Protein AF-A0A354HPR9-F1 (afdb_monomer)

pLDDT: mean 97.68, std 0.95, range [92.38, 98.62]

Radius of gyration: 18.5 Å; Cα contacts (8 Å, |Δi|>4): 55; chains: 1; bounding box: 41×24×52 Å

Mean predicted aligned error: 2.97 Å

Sequence (83 aa):
SGDKMLGGPQCGIIVGGKQWISRLKKHPLARALRCDKITLAALAATLALYIQPEGWRSIPVLAMLTEELAAVEARAKSLAAAL

Secondary structure (DSSP, 8-state):
-TTTTT-S-S-------HHHHHHHHTSTHHHHTPPPHHHHHHHHHHHHHHHSTTGGGGSHHHHHHT--HHHHHHHHHHHHTT-

Structure (mmCIF, N/CA/C/O backbone):
data_AF-A0A354HPR9-F1
#
_entry.id   AF-A0A354HPR9-F1
#
loop_
_atom_site.group_PDB
_atom_site.id
_atom_site.type_symbol
_atom_site.label_atom_id
_atom_site.label_alt_id
_atom_site.label_comp_id
_atom_site.label_asym_id
_atom_site.label_entity_id
_atom_site.label_seq_id
_atom_site.pdbx_PDB_ins_code
_atom_site.Cartn_x
_atom_site.Cartn_y
_atom_site.Cartn_z
_atom_site.occupancy
_atom_site.B_iso_or_equiv
_atom_site.auth_seq_id
_atom_site.auth_comp_id
_atom_site.auth_asym_id
_atom_site.auth_atom_id
_atom_site.pdbx_PDB_model_num
ATOM 1 N N . SER A 1 1 ? -5.111 7.236 -1.495 1.00 94.19 1 SER A N 1
ATOM 2 C CA . SER A 1 1 ? -5.625 5.854 -1.542 1.00 94.19 1 SER A CA 1
ATOM 3 C C . SER A 1 1 ? -4.445 4.900 -1.504 1.00 94.19 1 SER A C 1
ATOM 5 O O . SER A 1 1 ? -3.346 5.330 -1.844 1.00 94.19 1 SER A O 1
ATOM 7 N N . GLY A 1 2 ? -4.643 3.664 -1.038 1.00 97.50 2 GLY A N 1
ATOM 8 C CA . GLY A 1 2 ? -3.553 2.685 -0.896 1.00 97.50 2 GLY A CA 1
ATOM 9 C C . GLY A 1 2 ? -3.020 2.107 -2.210 1.00 97.50 2 GLY A C 1
ATOM 10 O O . GLY A 1 2 ? -1.865 1.719 -2.280 1.00 97.50 2 GLY A O 1
ATOM 11 N N . ASP A 1 3 ? -3.820 2.144 -3.265 1.00 97.75 3 ASP A N 1
ATOM 12 C CA . ASP A 1 3 ? -3.573 1.567 -4.595 1.00 97.75 3 ASP A CA 1
ATOM 13 C C . ASP A 1 3 ? -2.879 2.499 -5.599 1.00 97.75 3 ASP A C 1
ATOM 15 O O . ASP A 1 3 ? -2.746 2.166 -6.771 1.00 97.75 3 ASP A O 1
ATOM 19 N N . LYS A 1 4 ? -2.469 3.692 -5.162 1.00 97.00 4 LYS A N 1
ATOM 20 C CA . LYS A 1 4 ? -1.739 4.657 -5.999 1.00 97.00 4 LYS A CA 1
ATOM 21 C C . LYS A 1 4 ? -0.251 4.619 -5.657 1.00 97.00 4 LYS A C 1
ATOM 23 O O . LYS A 1 4 ? 0.359 3.560 -5.658 1.00 97.00 4 LYS A O 1
ATOM 28 N N . MET A 1 5 ? 0.321 5.760 -5.279 1.00 96.88 5 MET A N 1
ATOM 29 C CA . MET A 1 5 ? 1.743 5.899 -4.941 1.00 96.88 5 MET A CA 1
ATOM 30 C C . MET A 1 5 ? 2.191 5.055 -3.742 1.00 96.88 5 MET A C 1
ATOM 32 O O . MET A 1 5 ? 3.380 4.807 -3.596 1.00 96.88 5 MET A O 1
ATOM 36 N N . LEU A 1 6 ? 1.262 4.613 -2.886 1.00 97.62 6 LEU A N 1
ATOM 37 C CA . LEU A 1 6 ? 1.592 3.674 -1.814 1.00 97.62 6 LEU A CA 1
ATOM 38 C C . LEU A 1 6 ? 1.867 2.251 -2.353 1.00 97.62 6 LEU A C 1
ATOM 40 O O . LEU A 1 6 ? 2.528 1.462 -1.690 1.00 97.62 6 LEU A O 1
ATOM 44 N N . GLY A 1 7 ? 1.355 1.902 -3.539 1.00 97.88 7 GLY A N 1
ATOM 45 C CA . GLY A 1 7 ? 1.576 0.600 -4.179 1.00 97.88 7 GLY A CA 1
ATOM 46 C C . GLY A 1 7 ? 1.004 -0.602 -3.417 1.00 97.88 7 GLY A C 1
ATOM 47 O O . GLY A 1 7 ? 1.493 -1.718 -3.575 1.00 97.88 7 GLY A O 1
ATOM 48 N N . GLY A 1 8 ? -0.001 -0.373 -2.570 1.00 97.94 8 GLY A N 1
ATOM 49 C CA . GLY A 1 8 ? -0.731 -1.395 -1.822 1.00 97.94 8 GLY A CA 1
ATOM 50 C C . GLY A 1 8 ? -2.108 -1.711 -2.423 1.00 97.94 8 GLY A C 1
ATOM 51 O O . GLY A 1 8 ? -2.378 -1.387 -3.578 1.00 97.94 8 GLY A O 1
ATOM 52 N N . PRO A 1 9 ? -3.011 -2.347 -1.659 1.00 98.38 9 PRO A N 1
ATOM 53 C CA . PRO A 1 9 ? -4.363 -2.654 -2.124 1.00 98.38 9 PRO A CA 1
ATOM 54 C C . PRO A 1 9 ? -5.271 -1.413 -2.133 1.00 98.38 9 PRO A C 1
ATOM 56 O O . PRO A 1 9 ? -4.981 -0.391 -1.501 1.00 98.38 9 PRO A O 1
ATOM 59 N N . GLN A 1 10 ? -6.432 -1.526 -2.788 1.00 97.94 10 GLN A N 1
ATOM 60 C CA . GLN A 1 10 ? -7.459 -0.485 -2.768 1.00 97.94 10 GLN A CA 1
ATOM 61 C C . 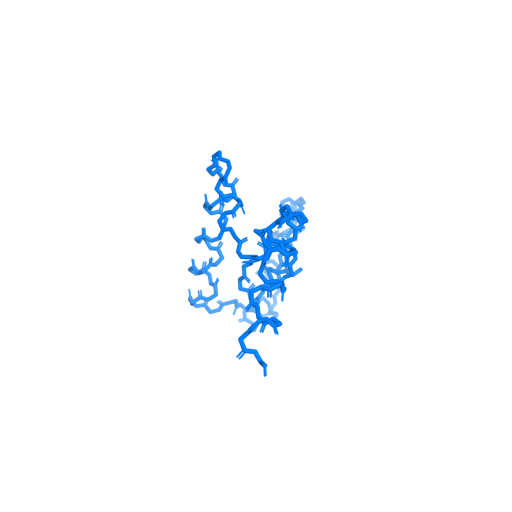GLN A 1 10 ? -7.967 -0.251 -1.341 1.00 97.94 10 GLN A C 1
ATOM 63 O O . GLN A 1 10 ? -8.653 -1.081 -0.749 1.00 97.94 10 GLN A O 1
ATOM 68 N N . CYS A 1 11 ? -7.650 0.917 -0.785 1.00 97.88 11 CYS A N 1
ATOM 69 C CA . CYS A 1 11 ? -8.131 1.327 0.528 1.00 97.88 11 CYS A CA 1
ATOM 70 C C . CYS A 1 11 ? -8.138 2.854 0.704 1.00 97.88 11 CYS A C 1
ATOM 72 O O . CYS A 1 11 ? -7.419 3.606 0.027 1.00 97.88 11 CYS A O 1
ATOM 74 N N . GLY A 1 12 ? -8.959 3.311 1.652 1.00 97.44 12 GLY A N 1
ATOM 75 C CA . GLY A 1 12 ? -8.916 4.667 2.191 1.00 97.44 12 GLY A CA 1
ATOM 76 C C . GLY A 1 12 ? -8.020 4.717 3.428 1.00 97.44 12 GLY A C 1
ATOM 77 O O . GLY A 1 12 ? -8.211 3.937 4.357 1.00 97.44 12 GLY A O 1
ATOM 78 N N . ILE A 1 13 ? -7.061 5.644 3.452 1.00 97.62 13 ILE A N 1
ATOM 79 C CA . ILE A 1 13 ? -6.148 5.852 4.583 1.00 97.62 13 ILE A CA 1
ATOM 80 C C . ILE A 1 13 ? -6.422 7.239 5.153 1.00 97.62 13 ILE A C 1
ATOM 82 O O . ILE A 1 13 ? -6.401 8.224 4.418 1.00 97.62 13 ILE A O 1
ATOM 86 N N . ILE A 1 14 ? -6.685 7.304 6.457 1.00 97.62 14 ILE A N 1
ATOM 87 C CA . ILE A 1 14 ? -6.912 8.547 7.196 1.00 97.62 14 ILE A CA 1
ATOM 88 C C . ILE A 1 14 ? -5.935 8.569 8.370 1.00 97.62 14 ILE A C 1
ATOM 90 O O . ILE A 1 14 ? -5.928 7.651 9.190 1.00 97.62 14 ILE A O 1
ATOM 94 N N . VAL A 1 15 ? -5.137 9.629 8.462 1.00 97.69 15 VAL A N 1
ATOM 95 C CA . VAL A 1 15 ? -4.197 9.888 9.562 1.00 97.69 15 VAL A CA 1
ATOM 96 C C . VAL A 1 15 ? -4.475 11.274 10.143 1.00 97.69 15 VAL A C 1
ATOM 98 O O . VAL A 1 15 ? -4.925 12.166 9.428 1.00 97.69 15 VAL A O 1
ATOM 101 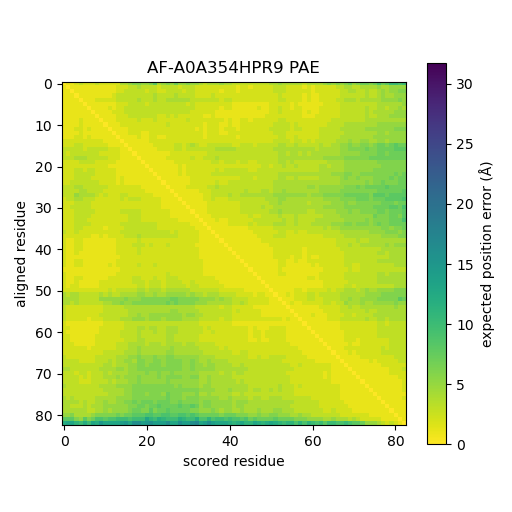N N . GLY A 1 16 ? -4.262 11.461 11.446 1.00 97.75 16 GLY A N 1
ATOM 102 C CA . GLY A 1 16 ? -4.529 12.735 12.117 1.00 97.75 16 GLY A CA 1
ATOM 103 C C . GLY A 1 16 ? -4.716 12.598 13.628 1.00 97.75 16 GLY A C 1
ATOM 104 O O . GLY A 1 16 ? -4.445 11.549 14.213 1.00 97.75 16 GLY A O 1
ATOM 105 N N . GLY A 1 17 ? -5.197 13.665 14.272 1.00 98.50 17 GLY A N 1
ATOM 106 C CA . GLY A 1 17 ? -5.350 13.731 15.730 1.00 98.50 17 GLY A CA 1
ATOM 107 C C . GLY A 1 17 ? -6.306 12.681 16.315 1.00 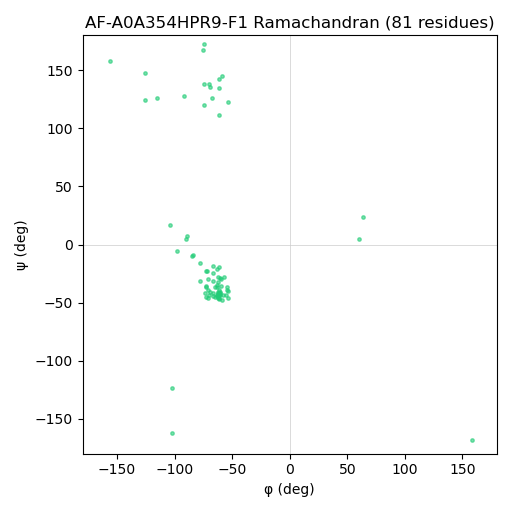98.50 17 GLY A C 1
ATOM 108 O O . GLY A 1 17 ? -7.373 12.398 15.761 1.00 98.50 17 GLY A O 1
ATOM 109 N N . LYS A 1 18 ? -5.956 12.146 17.495 1.00 98.38 18 LYS A N 1
ATOM 110 C CA . LYS A 1 18 ? -6.691 11.060 18.174 1.00 98.38 18 LYS A CA 1
ATOM 111 C C . LYS A 1 18 ? -8.179 11.363 18.365 1.00 98.38 18 LYS A C 1
ATOM 113 O O . LYS A 1 18 ? -9.001 10.466 18.173 1.00 98.38 18 LYS A O 1
ATOM 118 N N . GLN A 1 19 ? -8.538 12.603 18.707 1.00 98.38 19 GLN A N 1
ATOM 119 C CA . GLN A 1 19 ? -9.937 13.017 18.882 1.00 98.38 19 GLN A CA 1
ATOM 120 C C . GLN A 1 19 ? -10.766 12.855 17.597 1.00 98.38 19 GLN A C 1
ATOM 122 O O . GLN A 1 19 ? -11.884 12.343 17.644 1.00 98.38 19 GLN A O 1
ATOM 127 N N . TRP A 1 20 ? -10.192 13.200 16.441 1.00 98.19 20 TRP A N 1
ATOM 128 C CA . TRP A 1 20 ? -10.855 13.127 15.140 1.00 98.19 20 TRP A CA 1
ATOM 129 C C . TRP A 1 20 ? -10.999 11.682 14.672 1.00 98.19 20 TRP A C 1
ATOM 131 O O . TRP A 1 20 ? -12.096 11.259 14.309 1.00 98.19 20 TRP A O 1
ATOM 141 N N . ILE A 1 21 ? -9.933 10.884 14.794 1.00 98.31 21 ILE A N 1
ATOM 142 C CA . ILE A 1 21 ? -9.973 9.449 14.480 1.00 98.31 21 ILE A CA 1
ATOM 143 C C . ILE A 1 21 ? -10.985 8.717 15.372 1.00 98.31 21 ILE A C 1
ATOM 145 O O . ILE A 1 21 ? -11.752 7.886 14.888 1.00 98.31 21 ILE A O 1
ATOM 149 N N . SER A 1 22 ? -11.038 9.045 16.666 1.00 97.94 22 SER A N 1
ATOM 150 C CA . SER A 1 22 ? -11.998 8.438 17.602 1.00 97.94 22 SER A CA 1
ATOM 151 C C . SER A 1 22 ? -13.445 8.758 17.231 1.00 97.94 22 SER A C 1
ATOM 153 O O . SER A 1 22 ? -14.316 7.901 17.369 1.00 97.94 22 SER A O 1
ATOM 155 N N . ARG A 1 23 ? -13.702 9.972 16.733 1.00 97.94 23 ARG A N 1
ATOM 156 C CA . ARG A 1 23 ? -15.027 10.394 16.274 1.00 97.94 23 ARG A CA 1
ATOM 157 C C . ARG A 1 23 ? -15.426 9.681 14.976 1.00 97.94 23 ARG A C 1
ATOM 159 O O . ARG A 1 23 ? -16.535 9.163 14.903 1.00 97.94 23 ARG A O 1
ATOM 166 N N . LEU A 1 24 ? -14.508 9.555 14.011 1.00 97.75 24 LEU A N 1
ATOM 167 C CA . LEU A 1 24 ? -14.725 8.805 12.763 1.00 97.75 24 LEU A CA 1
ATOM 168 C C . LEU A 1 24 ? -15.013 7.318 13.014 1.00 97.75 24 LEU A C 1
ATOM 170 O O . LEU A 1 24 ? -15.943 6.768 12.431 1.00 97.75 24 LEU A O 1
ATOM 174 N N . LYS A 1 25 ? -14.274 6.674 13.930 1.00 96.88 25 LYS A N 1
ATOM 175 C CA . LYS A 1 25 ? -14.464 5.252 14.278 1.00 96.88 25 LYS A CA 1
ATOM 176 C C . LYS A 1 25 ? -15.853 4.933 14.844 1.00 96.88 25 LYS A C 1
ATOM 178 O O . LYS A 1 25 ? -16.314 3.809 14.685 1.00 96.88 25 LYS A O 1
ATOM 183 N N . LYS A 1 26 ? -16.502 5.896 15.509 1.00 97.62 26 LYS A N 1
ATOM 184 C CA . LYS A 1 26 ? -17.850 5.741 16.085 1.00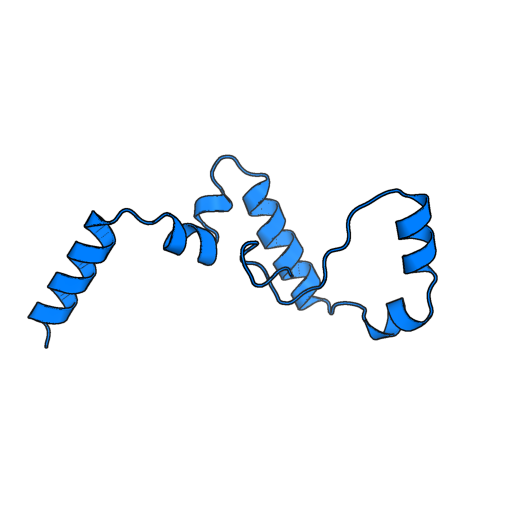 97.62 26 LYS A CA 1
ATOM 185 C C . LYS A 1 26 ? -18.974 6.017 15.081 1.00 97.62 26 LYS A C 1
ATOM 187 O O . LYS A 1 26 ? -20.133 5.776 15.401 1.00 97.62 26 LYS A O 1
ATOM 192 N N . HIS A 1 27 ? -18.662 6.543 13.896 1.00 98.00 27 HIS A N 1
ATOM 193 C CA . HIS A 1 27 ? -19.677 6.875 12.903 1.00 98.00 27 HIS A CA 1
ATOM 194 C C . HIS A 1 27 ? -20.318 5.595 12.328 1.00 98.00 27 HIS A C 1
ATOM 196 O O . HIS A 1 27 ? -19.576 4.685 11.953 1.00 98.00 27 HIS A O 1
ATOM 202 N N . PRO A 1 28 ? -21.654 5.508 12.170 1.00 97.75 28 PRO A N 1
ATOM 203 C CA . PRO A 1 28 ? -22.322 4.298 11.667 1.00 97.75 28 PRO A CA 1
ATOM 204 C C . PRO A 1 28 ? -21.784 3.796 10.317 1.00 97.75 28 PRO A C 1
ATOM 206 O O . PRO A 1 28 ? -21.619 2.593 10.111 1.00 97.75 28 PRO A O 1
ATOM 209 N N . LEU A 1 29 ? -21.415 4.718 9.418 1.00 97.69 29 LEU A N 1
ATOM 210 C CA . LEU A 1 29 ? -20.820 4.372 8.118 1.00 97.69 29 LEU A CA 1
ATOM 211 C C . LEU A 1 29 ? -19.470 3.648 8.223 1.00 97.69 29 LEU A C 1
ATOM 213 O O . LEU A 1 29 ? -19.102 2.941 7.290 1.00 97.69 29 LEU A O 1
ATOM 217 N N . ALA A 1 30 ? -18.744 3.750 9.341 1.00 96.62 30 ALA A N 1
ATOM 218 C CA . ALA A 1 30 ? -17.465 3.058 9.505 1.00 96.62 30 ALA A CA 1
ATOM 219 C C . ALA A 1 30 ? -17.616 1.531 9.389 1.00 96.62 30 ALA A C 1
ATOM 221 O O . ALA A 1 30 ? -16.706 0.853 8.917 1.00 96.62 30 ALA A O 1
ATOM 222 N N . ARG A 1 31 ? -18.779 0.978 9.767 1.00 96.94 31 ARG A N 1
ATOM 223 C CA . ARG A 1 31 ? -19.067 -0.454 9.606 1.00 96.94 31 ARG A CA 1
ATOM 224 C C . ARG A 1 31 ? -19.322 -0.842 8.151 1.00 96.94 31 ARG A C 1
ATOM 226 O O . ARG A 1 31 ? -18.936 -1.947 7.765 1.00 96.94 31 ARG A O 1
ATOM 233 N N . ALA A 1 32 ? -19.976 0.028 7.385 1.00 97.56 32 ALA A N 1
ATOM 234 C CA . ALA A 1 32 ? -20.266 -0.192 5.970 1.00 97.56 32 ALA A CA 1
ATOM 235 C C . ALA A 1 32 ? -19.003 -0.053 5.105 1.00 97.56 32 ALA A C 1
ATOM 237 O O . ALA A 1 32 ? -18.813 -0.820 4.172 1.00 97.56 32 ALA A O 1
ATOM 238 N N . LEU A 1 33 ? -18.110 0.872 5.469 1.00 97.06 33 LEU A N 1
ATOM 239 C CA . LEU A 1 33 ? -16.859 1.165 4.759 1.00 97.06 33 LEU A CA 1
ATOM 240 C C . LEU A 1 33 ? -15.662 0.325 5.239 1.00 97.06 33 LEU A C 1
ATOM 242 O O . LEU A 1 33 ? -14.521 0.599 4.870 1.00 97.06 33 LEU A O 1
ATOM 246 N N . ARG A 1 34 ? -15.888 -0.662 6.112 1.00 97.06 34 ARG A N 1
ATOM 247 C CA . ARG A 1 34 ? -14.806 -1.453 6.705 1.00 97.06 34 ARG A CA 1
ATOM 248 C C . ARG A 1 34 ? -14.128 -2.309 5.636 1.00 97.06 34 ARG A C 1
ATOM 250 O O . ARG A 1 34 ? -14.797 -3.112 4.992 1.00 97.06 34 ARG A O 1
ATOM 257 N N . CYS A 1 35 ? -12.805 -2.192 5.521 1.00 97.38 35 CYS A N 1
ATOM 258 C CA . CYS A 1 35 ? -12.013 -3.048 4.642 1.00 97.38 3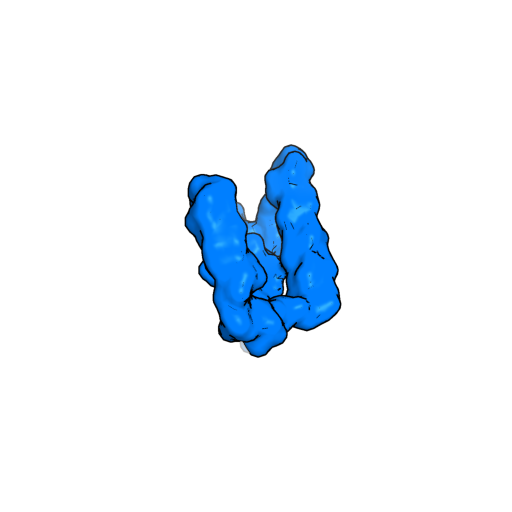5 CYS A CA 1
ATOM 259 C C . CYS A 1 35 ? -12.168 -4.528 5.017 1.00 97.38 35 CYS A C 1
ATOM 261 O O . CYS A 1 35 ? -12.291 -4.883 6.195 1.00 97.38 35 CYS A O 1
ATOM 263 N N . ASP A 1 36 ? -12.149 -5.388 4.006 1.00 97.94 36 ASP A N 1
ATOM 264 C CA . ASP A 1 36 ? -12.162 -6.831 4.181 1.00 97.94 36 ASP A CA 1
ATOM 265 C C . ASP A 1 36 ? -10.797 -7.360 4.666 1.00 97.94 36 ASP A C 1
ATOM 267 O O . ASP A 1 36 ? -9.796 -6.641 4.753 1.00 97.94 36 ASP A O 1
ATOM 271 N N . 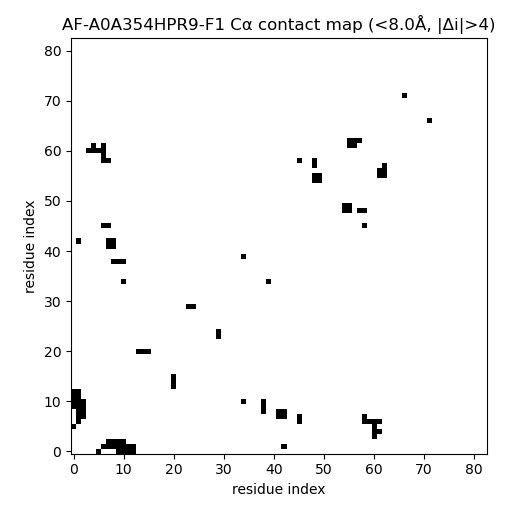LYS A 1 37 ? -10.766 -8.653 4.999 1.00 98.25 37 LYS A N 1
ATOM 272 C CA . LYS A 1 37 ? -9.585 -9.327 5.549 1.00 98.25 37 LYS A CA 1
ATOM 273 C C . LYS A 1 37 ? -8.393 -9.315 4.585 1.00 98.25 37 LYS A C 1
ATOM 275 O O . LYS A 1 37 ? -7.266 -9.159 5.048 1.00 98.25 37 LYS A O 1
ATOM 280 N N . ILE A 1 38 ? -8.626 -9.491 3.285 1.00 98.44 38 ILE A N 1
ATOM 281 C CA . ILE A 1 38 ? -7.562 -9.564 2.278 1.00 98.44 38 ILE A CA 1
ATOM 282 C C . ILE A 1 38 ? -6.944 -8.180 2.106 1.00 98.44 38 ILE A C 1
ATOM 284 O O . ILE A 1 38 ? -5.725 -8.050 2.185 1.00 98.44 38 ILE A O 1
ATOM 288 N N . THR A 1 39 ? -7.773 -7.140 1.988 1.00 98.31 39 THR A N 1
ATOM 289 C CA . THR A 1 39 ? -7.295 -5.752 1.904 1.00 98.31 39 THR A CA 1
ATOM 290 C C . THR A 1 39 ? -6.455 -5.367 3.121 1.00 98.31 39 THR A C 1
ATOM 292 O O . THR A 1 39 ? -5.392 -4.769 2.971 1.00 98.31 39 THR A O 1
ATOM 295 N N . LEU A 1 40 ? -6.875 -5.741 4.335 1.00 98.44 40 LEU A N 1
ATOM 296 C CA . LEU A 1 40 ? -6.093 -5.464 5.545 1.00 98.44 40 LEU A CA 1
ATOM 297 C C . LEU A 1 40 ? -4.766 -6.237 5.580 1.00 98.44 40 LEU A C 1
ATOM 299 O O . LEU A 1 40 ? -3.745 -5.656 5.944 1.00 98.44 40 LEU A O 1
ATOM 303 N N . ALA A 1 41 ? -4.764 -7.515 5.188 1.00 98.62 41 ALA A N 1
ATOM 304 C CA . ALA A 1 41 ? -3.552 -8.335 5.153 1.00 98.62 41 ALA A CA 1
ATOM 305 C C . ALA A 1 41 ? -2.540 -7.816 4.118 1.00 98.62 41 ALA A C 1
ATOM 307 O O . ALA A 1 41 ? -1.362 -7.657 4.436 1.00 98.62 41 ALA A O 1
ATOM 308 N N . ALA A 1 42 ? -3.009 -7.488 2.912 1.00 98.44 42 ALA A N 1
ATOM 309 C CA . ALA A 1 42 ? -2.178 -6.915 1.861 1.00 98.44 42 ALA A CA 1
ATOM 310 C C . ALA A 1 42 ? -1.626 -5.541 2.270 1.00 98.44 42 ALA A C 1
ATOM 312 O O . ALA A 1 42 ? -0.432 -5.301 2.123 1.00 98.44 42 ALA A O 1
ATOM 313 N N . LEU A 1 43 ? -2.449 -4.670 2.870 1.00 98.62 43 LEU A N 1
ATOM 314 C CA . LEU A 1 43 ? -1.989 -3.365 3.349 1.00 98.62 43 LEU A CA 1
ATOM 315 C C . LEU A 1 43 ? -0.918 -3.505 4.440 1.00 98.62 43 LEU A C 1
ATOM 317 O O . LEU A 1 43 ? 0.071 -2.779 4.413 1.00 98.62 43 LEU A O 1
ATOM 321 N N . ALA A 1 44 ? -1.089 -4.439 5.381 1.00 98.50 44 ALA A N 1
ATOM 322 C CA . ALA A 1 44 ? -0.093 -4.698 6.418 1.00 98.50 44 ALA A CA 1
ATOM 323 C C . ALA A 1 44 ? 1.246 -5.165 5.822 1.00 98.50 44 ALA A C 1
ATOM 325 O O . ALA A 1 44 ? 2.293 -4.660 6.224 1.00 98.50 44 ALA A O 1
ATOM 326 N N . ALA A 1 45 ? 1.215 -6.066 4.834 1.00 98.31 45 ALA A N 1
ATOM 327 C CA . ALA A 1 45 ? 2.413 -6.514 4.127 1.00 98.31 45 ALA A CA 1
ATOM 328 C C . ALA A 1 45 ? 3.093 -5.367 3.357 1.00 98.31 45 ALA A C 1
ATOM 330 O O . ALA A 1 45 ? 4.303 -5.189 3.480 1.00 98.31 45 ALA A O 1
ATOM 331 N N . THR A 1 46 ? 2.327 -4.535 2.639 1.00 98.38 46 THR A N 1
ATOM 332 C CA . THR A 1 46 ? 2.863 -3.347 1.951 1.00 98.38 46 THR A CA 1
ATOM 333 C C . THR A 1 46 ? 3.538 -2.391 2.933 1.00 98.38 46 THR A C 1
ATOM 335 O O . THR A 1 46 ? 4.660 -1.953 2.698 1.00 98.38 46 THR A O 1
ATOM 338 N N . LEU A 1 47 ? 2.894 -2.078 4.062 1.00 98.25 47 LEU A N 1
ATOM 339 C CA . LEU A 1 47 ? 3.469 -1.179 5.067 1.00 98.25 47 LEU A CA 1
ATOM 340 C C . LEU A 1 47 ? 4.712 -1.774 5.743 1.00 98.25 47 LEU A C 1
ATOM 342 O O . LEU A 1 47 ? 5.623 -1.026 6.086 1.00 98.25 47 LEU A O 1
ATOM 346 N N . ALA A 1 48 ? 4.793 -3.099 5.890 1.00 98.38 48 ALA A N 1
ATOM 347 C CA . ALA A 1 48 ? 5.993 -3.759 6.400 1.00 98.38 48 ALA A CA 1
ATOM 348 C C . ALA A 1 48 ? 7.211 -3.552 5.482 1.00 98.38 48 ALA A C 1
ATOM 350 O O . ALA A 1 48 ? 8.318 -3.372 5.987 1.00 98.38 48 ALA A O 1
ATOM 351 N N . LEU A 1 49 ? 7.017 -3.502 4.157 1.00 98.31 49 LEU A N 1
ATOM 352 C CA . LEU A 1 49 ? 8.090 -3.188 3.204 1.00 98.31 49 LEU A CA 1
ATOM 353 C C . LEU A 1 49 ? 8.606 -1.754 3.368 1.00 98.31 49 LEU A C 1
ATOM 355 O O . LEU A 1 49 ? 9.807 -1.528 3.270 1.00 98.31 49 LEU A O 1
ATOM 359 N N . TYR A 1 50 ? 7.729 -0.795 3.676 1.00 98.00 50 TYR A N 1
ATOM 360 C CA . TYR A 1 50 ? 8.140 0.587 3.949 1.00 98.00 50 TYR A CA 1
ATOM 361 C C . TYR A 1 50 ? 8.963 0.746 5.234 1.00 98.00 50 TYR A C 1
ATOM 363 O O . TYR A 1 50 ? 9.713 1.710 5.353 1.00 98.00 50 TYR A O 1
ATOM 371 N N . ILE A 1 51 ? 8.817 -0.163 6.202 1.00 97.81 51 ILE A N 1
ATOM 372 C CA . ILE A 1 51 ? 9.577 -0.126 7.462 1.00 97.81 51 ILE A CA 1
ATOM 373 C C . ILE A 1 51 ? 11.009 -0.643 7.258 1.00 97.81 51 ILE A C 1
ATOM 375 O O . ILE A 1 51 ? 11.930 -0.204 7.944 1.00 97.81 51 ILE A O 1
ATOM 379 N N . GLN A 1 52 ? 11.205 -1.582 6.332 1.00 96.44 52 GLN A N 1
ATOM 380 C CA . GLN A 1 52 ? 12.516 -2.164 6.053 1.00 96.44 52 GLN A CA 1
ATOM 381 C C . GLN A 1 52 ? 13.395 -1.172 5.271 1.00 96.44 52 GLN A C 1
ATOM 383 O O . GLN A 1 52 ? 12.905 -0.554 4.320 1.00 96.44 52 GLN A O 1
ATOM 388 N N . PRO A 1 53 ? 14.697 -1.040 5.600 1.00 96.38 53 PRO A N 1
ATOM 389 C CA . PRO A 1 53 ? 15.624 -0.251 4.795 1.00 96.38 53 PRO A CA 1
ATOM 390 C C . PRO A 1 53 ? 15.583 -0.699 3.333 1.00 96.38 53 PRO A C 1
ATOM 392 O O . PRO A 1 53 ? 15.775 -1.875 3.038 1.00 96.38 53 PRO A O 1
ATOM 395 N N . GLU A 1 54 ? 15.284 0.236 2.431 1.00 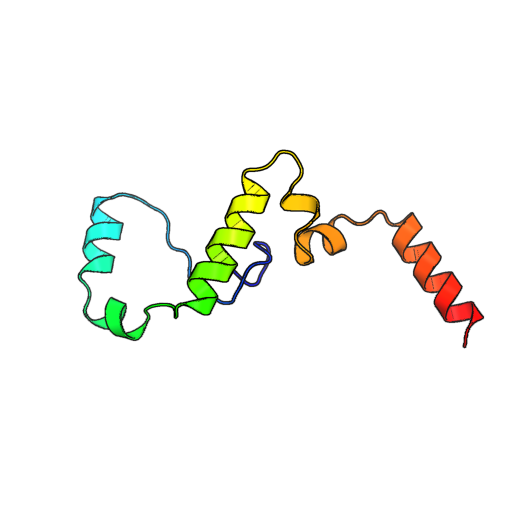95.44 54 GLU A N 1
ATOM 396 C CA . GLU A 1 54 ? 15.134 -0.001 0.987 1.00 95.44 54 GLU A CA 1
ATOM 397 C C . GLU A 1 54 ? 14.044 -1.005 0.566 1.00 95.44 54 GLU A C 1
ATOM 399 O O . GLU A 1 54 ? 13.872 -1.254 -0.627 1.00 95.44 54 GLU A O 1
ATOM 404 N N . GLY A 1 55 ? 13.237 -1.524 1.499 1.00 97.19 55 GLY A N 1
ATOM 405 C CA . GLY A 1 55 ? 12.163 -2.474 1.194 1.00 97.19 55 GLY A CA 1
ATOM 406 C C . GLY A 1 55 ? 11.098 -1.883 0.269 1.00 97.19 55 GLY A C 1
ATOM 407 O O . GLY A 1 55 ? 10.521 -2.595 -0.554 1.00 97.19 55 GLY A O 1
ATOM 408 N N . TRP A 1 56 ? 10.906 -0.563 0.309 1.00 96.94 56 TRP A N 1
ATOM 409 C CA . TRP A 1 56 ? 10.019 0.166 -0.598 1.00 96.94 56 TRP A CA 1
ATOM 410 C C . TRP A 1 56 ? 10.365 -0.039 -2.083 1.00 96.94 56 TRP A C 1
ATOM 412 O O . TRP A 1 56 ? 9.459 -0.010 -2.914 1.00 96.94 56 TRP A O 1
ATOM 422 N N . ARG A 1 57 ? 11.633 -0.314 -2.432 1.00 96.62 57 ARG A N 1
ATOM 423 C CA . ARG A 1 57 ? 12.047 -0.594 -3.820 1.00 96.62 57 ARG A CA 1
ATOM 424 C C . ARG A 1 57 ? 11.460 -1.893 -4.367 1.00 96.62 57 ARG A C 1
ATOM 426 O O . ARG A 1 57 ? 11.424 -2.075 -5.574 1.00 96.62 57 ARG A O 1
ATOM 433 N N . SER A 1 58 ? 10.995 -2.791 -3.497 1.00 97.00 58 SER A N 1
ATOM 434 C CA . SER A 1 58 ? 10.297 -4.018 -3.903 1.00 97.00 58 SER A CA 1
ATOM 435 C C . SER A 1 58 ? 8.799 -3.809 -4.161 1.00 97.00 58 SER A C 1
ATOM 437 O O . SER A 1 58 ? 8.133 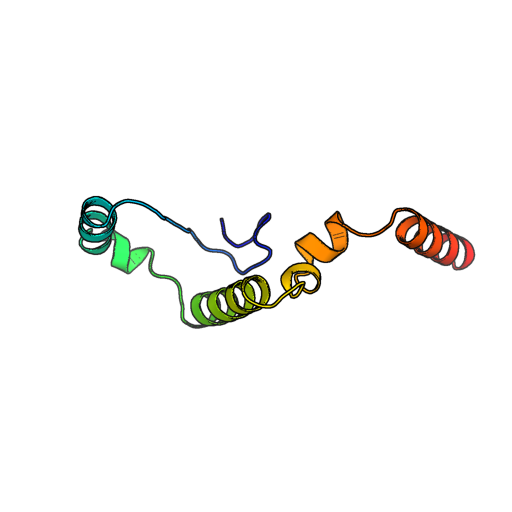-4.704 -4.681 1.00 97.00 58 SER A O 1
ATOM 439 N N . ILE A 1 59 ? 8.253 -2.633 -3.826 1.00 98.38 59 ILE A N 1
ATOM 440 C CA . ILE A 1 59 ? 6.856 -2.291 -4.102 1.00 98.38 59 ILE A CA 1
ATOM 441 C C . ILE A 1 59 ? 6.727 -1.996 -5.603 1.00 98.38 59 ILE A C 1
ATOM 443 O O . ILE A 1 59 ? 7.361 -1.048 -6.068 1.00 98.38 59 ILE A O 1
ATOM 447 N N . PRO A 1 60 ? 5.891 -2.727 -6.369 1.00 98.06 60 PRO A N 1
ATOM 448 C CA . PRO A 1 60 ? 5.911 -2.672 -7.834 1.00 98.06 60 PRO A CA 1
ATOM 449 C C . PRO A 1 60 ? 5.753 -1.271 -8.425 1.00 98.06 60 PRO A C 1
ATOM 451 O O . PRO A 1 60 ? 6.498 -0.897 -9.323 1.00 98.06 60 PRO A O 1
ATOM 454 N N . VAL A 1 61 ? 4.822 -0.473 -7.889 1.00 98.06 61 VAL A N 1
ATOM 455 C CA . VAL A 1 61 ? 4.594 0.903 -8.359 1.00 98.06 61 VAL A CA 1
ATOM 456 C C . VAL A 1 61 ? 5.853 1.751 -8.195 1.00 98.06 61 VAL A C 1
ATOM 458 O O . VAL A 1 61 ? 6.217 2.485 -9.106 1.00 98.06 61 VAL A O 1
ATOM 461 N N . LEU A 1 62 ? 6.539 1.640 -7.057 1.00 98.00 62 LEU A N 1
ATOM 462 C CA . LEU A 1 62 ? 7.750 2.413 -6.810 1.00 98.00 62 LEU A CA 1
ATOM 463 C C . LEU A 1 62 ? 8.929 1.877 -7.617 1.00 98.00 62 LEU A C 1
ATOM 465 O O . LEU A 1 62 ? 9.627 2.675 -8.225 1.00 98.00 62 LEU A O 1
ATOM 469 N N . ALA A 1 63 ? 9.088 0.554 -7.697 1.00 97.44 63 ALA A N 1
ATOM 470 C CA . ALA A 1 63 ? 10.119 -0.096 -8.503 1.00 97.44 63 ALA A CA 1
ATOM 471 C C . ALA A 1 63 ? 10.079 0.367 -9.966 1.00 97.44 63 ALA A C 1
ATOM 473 O O . ALA A 1 63 ? 11.113 0.705 -10.530 1.00 97.44 63 ALA A O 1
ATOM 474 N N . MET A 1 64 ? 8.879 0.421 -10.555 1.00 97.44 64 MET A N 1
ATOM 475 C CA . MET A 1 64 ? 8.674 0.885 -11.930 1.00 97.44 64 MET A CA 1
ATOM 476 C C . MET A 1 64 ? 8.934 2.387 -12.078 1.00 97.44 64 MET A C 1
ATOM 478 O O . MET A 1 64 ? 9.516 2.812 -13.070 1.00 97.44 64 MET A O 1
ATOM 482 N N . LEU A 1 65 ? 8.500 3.203 -11.110 1.00 97.38 65 LEU A N 1
ATOM 483 C CA . LEU A 1 65 ? 8.678 4.658 -11.162 1.00 97.38 65 LEU A CA 1
ATOM 484 C C . LEU A 1 65 ? 10.128 5.098 -10.952 1.00 97.38 65 LEU A C 1
ATOM 486 O O . LEU A 1 65 ? 10.517 6.149 -11.454 1.00 97.38 65 LEU A O 1
ATOM 490 N N . THR A 1 66 ? 10.907 4.332 -10.191 1.00 96.44 66 THR A N 1
ATOM 491 C CA . THR A 1 66 ? 12.314 4.631 -9.893 1.00 96.44 66 THR A CA 1
ATOM 492 C C . THR A 1 66 ? 13.276 3.767 -10.691 1.00 96.44 66 THR A C 1
ATOM 494 O O . THR A 1 66 ? 14.433 3.622 -10.305 1.00 96.44 66 THR A O 1
ATOM 497 N N . GLU A 1 67 ? 12.804 3.132 -11.758 1.00 96.88 67 GLU A N 1
ATOM 498 C CA . GLU A 1 67 ? 13.672 2.350 -12.613 1.00 96.88 67 GLU A CA 1
ATOM 499 C C . GLU A 1 67 ? 14.625 3.255 -13.403 1.00 96.88 67 GLU A C 1
ATOM 501 O O . GLU A 1 67 ? 14.226 4.284 -13.950 1.00 96.88 67 GLU A O 1
ATOM 506 N N . GLU A 1 68 ? 15.888 2.842 -13.501 1.00 97.75 68 GLU A N 1
ATOM 507 C CA . GLU A 1 68 ? 16.885 3.531 -14.313 1.00 97.75 68 GLU A CA 1
ATOM 508 C C . GLU A 1 68 ? 16.492 3.548 -15.795 1.00 97.75 68 GLU A C 1
ATOM 510 O O . GLU A 1 68 ? 16.158 2.516 -16.386 1.00 97.75 68 GLU A O 1
ATOM 515 N N .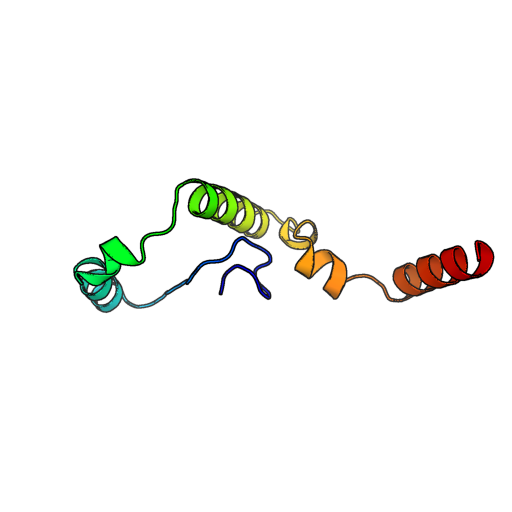 LEU A 1 69 ? 16.624 4.714 -16.434 1.00 98.06 69 LEU A N 1
ATOM 516 C CA . LEU A 1 69 ? 16.278 4.900 -17.847 1.00 98.06 69 LEU A CA 1
ATOM 517 C C . LEU A 1 69 ? 16.991 3.885 -18.755 1.00 98.06 69 LEU A C 1
ATOM 519 O O . LEU A 1 69 ? 16.378 3.330 -19.665 1.00 98.06 69 LEU A O 1
ATOM 523 N N . ALA A 1 70 ? 18.259 3.582 -18.467 1.00 98.44 70 ALA A N 1
ATOM 524 C CA . ALA A 1 70 ? 19.042 2.611 -19.228 1.00 98.44 70 ALA A CA 1
ATOM 525 C C . ALA A 1 70 ? 18.413 1.203 -19.231 1.00 98.44 70 ALA A C 1
ATOM 527 O O . ALA A 1 70 ? 18.467 0.505 -20.245 1.00 98.44 70 ALA A O 1
ATOM 528 N N . ALA A 1 71 ? 17.784 0.786 -18.127 1.00 98.06 71 ALA A N 1
ATOM 529 C CA . ALA A 1 71 ? 17.101 -0.504 -18.043 1.00 98.06 71 ALA A CA 1
ATOM 530 C C . ALA A 1 71 ? 15.810 -0.513 -18.880 1.00 98.06 71 ALA A C 1
ATOM 532 O O . ALA A 1 71 ? 15.532 -1.482 -19.594 1.00 98.06 71 ALA A O 1
ATOM 533 N N . VAL A 1 72 ? 15.067 0.600 -18.873 1.00 98.19 72 VAL A N 1
ATOM 534 C CA . VAL A 1 72 ? 13.883 0.789 -19.724 1.00 98.19 72 VAL A CA 1
ATOM 535 C C . VAL A 1 72 ? 14.264 0.736 -21.208 1.00 98.19 72 VAL A C 1
ATOM 537 O O . VAL A 1 72 ? 13.636 0.004 -21.977 1.00 98.19 72 VAL A O 1
ATOM 540 N N . GLU A 1 73 ? 15.323 1.445 -21.611 1.00 98.44 73 GLU A N 1
ATOM 541 C CA . GLU A 1 73 ? 15.835 1.438 -22.987 1.00 98.44 73 GLU A CA 1
ATOM 542 C C . GLU A 1 73 ? 16.289 0.047 -23.437 1.00 98.44 73 GLU A C 1
ATOM 544 O O . GLU A 1 73 ? 16.009 -0.365 -24.566 1.00 98.44 73 GLU A O 1
ATOM 549 N N . ALA A 1 74 ? 16.983 -0.690 -22.565 1.00 98.44 74 ALA A N 1
ATOM 550 C CA . ALA A 1 74 ? 17.444 -2.040 -22.864 1.00 98.44 74 ALA A CA 1
ATOM 551 C C . ALA A 1 74 ? 16.268 -2.986 -23.148 1.00 98.44 74 ALA A C 1
ATOM 553 O O . ALA A 1 74 ? 16.280 -3.696 -24.158 1.00 98.44 74 ALA A O 1
ATOM 554 N N . ARG A 1 75 ? 15.212 -2.949 -22.319 1.00 97.81 75 ARG A N 1
ATOM 555 C CA . ARG A 1 75 ? 13.992 -3.735 -22.572 1.00 97.81 75 ARG A CA 1
ATOM 556 C C . ARG A 1 75 ? 13.295 -3.332 -23.867 1.00 97.81 75 ARG A C 1
ATOM 558 O O . ARG A 1 75 ? 12.851 -4.212 -24.600 1.00 97.81 75 ARG A O 1
ATOM 565 N N . ALA A 1 76 ? 13.219 -2.034 -24.166 1.00 98.31 76 ALA A N 1
ATOM 566 C CA . ALA A 1 76 ? 12.604 -1.546 -25.399 1.00 98.31 76 ALA A CA 1
ATOM 567 C C . ALA A 1 76 ? 13.346 -2.058 -26.647 1.00 98.31 76 ALA A C 1
ATOM 569 O O . ALA A 1 76 ? 12.717 -2.580 -27.566 1.00 98.31 76 ALA A O 1
ATOM 570 N N . LYS A 1 77 ? 14.685 -1.985 -26.652 1.00 98.50 77 LYS A N 1
ATOM 571 C CA . LYS A 1 77 ? 15.527 -2.514 -27.739 1.00 98.50 77 LYS A CA 1
ATOM 572 C C . LYS A 1 77 ? 15.373 -4.027 -27.897 1.00 98.50 77 LYS A C 1
ATOM 574 O O . LYS A 1 77 ? 15.261 -4.508 -29.020 1.00 98.50 77 LYS A O 1
ATOM 579 N N . SER A 1 78 ? 15.328 -4.766 -26.786 1.00 98.44 78 SER A N 1
ATOM 580 C CA . SER A 1 78 ? 15.125 -6.219 -26.814 1.00 98.44 78 SER A CA 1
ATOM 581 C C . SER A 1 78 ? 13.783 -6.605 -27.432 1.00 98.44 78 SER A C 1
ATOM 583 O O . SER A 1 78 ? 13.734 -7.564 -28.195 1.00 98.44 78 SER A O 1
ATOM 585 N N . LEU A 1 79 ? 12.706 -5.880 -27.112 1.00 98.44 79 LEU A N 1
ATOM 586 C CA . LEU A 1 79 ? 11.393 -6.127 -27.703 1.00 98.44 79 LEU A CA 1
ATOM 587 C C . LEU A 1 79 ? 11.388 -5.796 -29.201 1.00 98.44 79 LEU A C 1
ATOM 589 O O . LEU A 1 79 ? 10.891 -6.589 -29.988 1.00 98.44 79 LEU A O 1
ATOM 593 N N . ALA A 1 80 ? 11.983 -4.667 -29.599 1.00 98.38 80 ALA A N 1
ATOM 594 C CA . ALA A 1 80 ? 12.050 -4.251 -31.000 1.00 98.38 80 ALA A CA 1
ATOM 595 C C . ALA A 1 80 ? 12.830 -5.230 -31.893 1.00 98.38 80 ALA A C 1
ATOM 597 O O . ALA A 1 80 ? 12.500 -5.368 -33.061 1.00 98.38 80 ALA A O 1
ATOM 598 N N . ALA A 1 81 ? 13.847 -5.909 -31.355 1.00 98.31 81 ALA A N 1
ATOM 599 C CA . ALA A 1 81 ? 14.608 -6.925 -32.085 1.00 98.31 81 ALA A CA 1
ATOM 600 C C . ALA A 1 81 ? 13.881 -8.279 -32.206 1.00 98.31 81 ALA A C 1
ATOM 602 O O . ALA A 1 81 ? 14.302 -9.123 -32.993 1.00 98.31 81 ALA A O 1
ATOM 603 N N . ALA A 1 82 ? 12.844 -8.511 -31.395 1.00 97.25 82 ALA A N 1
ATOM 604 C CA . ALA A 1 82 ? 12.068 -9.752 -31.374 1.00 97.25 82 ALA A CA 1
ATOM 605 C C . ALA A 1 82 ? 10.764 -9.673 -32.191 1.00 97.25 82 ALA A C 1
ATOM 607 O O . ALA A 1 82 ? 10.059 -10.678 -32.299 1.00 97.25 82 ALA A O 1
ATOM 608 N N . LEU A 1 83 ? 10.440 -8.489 -32.717 1.00 92.38 83 LEU A N 1
ATOM 609 C CA . LEU A 1 83 ? 9.313 -8.213 -33.610 1.00 92.38 83 LEU A CA 1
ATOM 610 C C . LEU A 1 83 ? 9.809 -8.089 -35.053 1.00 92.38 83 LEU A C 1
ATOM 612 O O . LEU A 1 83 ? 9.027 -8.468 -35.952 1.00 92.38 83 LEU A O 1
#

Solvent-accessible surface area (backbone atoms only — not comparable to full-atom values): 4960 Å² total; per-residue (Å²): 95,28,55,50,94,71,41,32,40,82,43,87,81,87,85,78,59,68,71,59,55,56,53,52,67,70,38,78,63,44,70,77,70,52,78,53,72,66,44,50,52,46,37,51,53,46,54,52,28,62,72,40,89,74,32,44,58,74,32,62,56,46,33,67,74,70,50,57,64,69,60,56,52,50,52,51,53,56,52,64,75,75,109

Nearest PDB structures (foldseek):
  8uzw-assembly1_J  TM=9.489E-01  e=6.798E-05  Escherichia coli K-12
  8uzw-assembly1_C  TM=9.488E-01  e=1.083E-04  Escherichia coli K-12
  8uzw-assembly1_B  TM=9.486E-01  e=9.482E-05  Escherichia coli K-12
  8uzw-assembly1_F  TM=9.477E-01  e=1.083E-04  Escherichia coli K-12
  8uzw-assembly1_H  TM=9.525E-01  e=1.615E-04  Escherichia coli K-12

Foldseek 3Di:
DCVAPLLFDDADDDDDDPVVVVVVCPDPCCVVRPDDPVSVVRSVVSVVLVVDVVSPCVRVNNVVVPPDPVVVVVVVVVVVVVD